Protein AF-D7KFY3-F1 (afdb_monomer)

Radius of gyration: 15.72 Å; Cα contacts (8 Å, |Δi|>4): 122; chains: 1; bounding box: 37×22×41 Å

Secondary structure (DSSP, 8-state):
-HHHHHHHHH---HHHHHHHHHHHHHHHHHHHHHHHHHHHHHTT-HHHHHHHHHHHHHHHHHHHHHHHSSSS--HHHHHHHHHHHHHHHHHHHHIIIII-SS-S--

pLDDT: mean 93.06, std 4.9, range [73.31, 98.12]

Structure (mmCIF, N/CA/C/O backbone):
data_AF-D7KFY3-F1
#
_entry.id   AF-D7KFY3-F1
#
loop_
_atom_site.group_PDB
_atom_site.id
_atom_site.type_symbol
_atom_site.label_atom_id
_atom_site.label_alt_id
_atom_site.label_comp_id
_atom_site.label_asym_id
_atom_site.label_entity_id
_atom_site.label_seq_id
_atom_site.pdbx_PDB_ins_code
_atom_site.Cartn_x
_atom_site.Cartn_y
_atom_site.Cartn_z
_atom_site.occupancy
_atom_site.B_iso_or_equiv
_atom_site.auth_seq_id
_atom_site.auth_comp_id
_atom_site.auth_asym_id
_atom_site.auth_atom_id
_atom_site.pdbx_PDB_model_num
ATOM 1 N N . MET A 1 1 ? 10.049 4.863 -2.357 1.00 73.31 1 MET A N 1
ATOM 2 C CA . MET A 1 1 ? 10.193 5.858 -3.447 1.00 73.31 1 MET A CA 1
ATOM 3 C C . MET A 1 1 ? 11.551 5.790 -4.151 1.00 73.31 1 MET A C 1
ATOM 5 O O . MET A 1 1 ? 11.573 5.390 -5.304 1.00 73.31 1 MET A O 1
ATOM 9 N N . LYS A 1 2 ? 12.693 6.081 -3.495 1.00 80.50 2 LYS A N 1
ATOM 10 C CA . LYS A 1 2 ? 14.023 6.110 -4.165 1.00 80.50 2 LYS A CA 1
ATOM 11 C C . LYS A 1 2 ? 14.386 4.833 -4.946 1.00 80.50 2 LYS A C 1
ATOM 13 O O . LYS A 1 2 ? 15.009 4.927 -5.996 1.00 80.50 2 LYS A O 1
ATOM 18 N N . HIS A 1 3 ? 13.977 3.657 -4.458 1.00 87.06 3 HIS A N 1
ATOM 19 C CA . HIS A 1 3 ? 14.222 2.383 -5.143 1.00 87.06 3 HIS A CA 1
ATOM 20 C C . HIS A 1 3 ? 13.454 2.278 -6.473 1.00 87.06 3 HIS A C 1
ATOM 22 O O . HIS A 1 3 ? 14.075 2.071 -7.510 1.00 87.06 3 HIS A O 1
ATOM 28 N N . PHE A 1 4 ? 12.135 2.518 -6.470 1.00 90.31 4 PHE A N 1
ATOM 29 C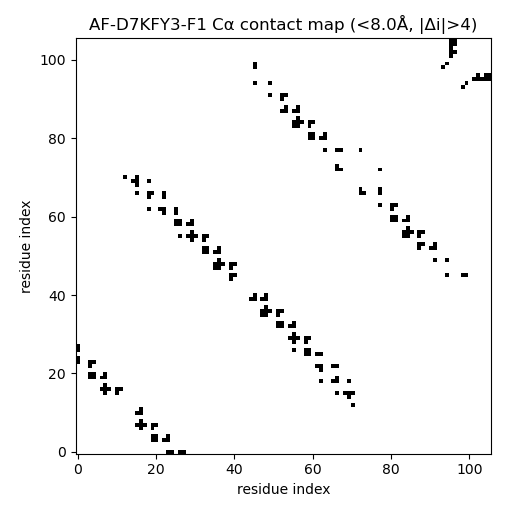 CA . PHE A 1 4 ? 11.331 2.576 -7.699 1.00 90.31 4 PHE A CA 1
ATOM 30 C C . PHE A 1 4 ? 11.842 3.645 -8.665 1.00 90.31 4 PHE A C 1
ATOM 32 O O . PHE A 1 4 ? 12.017 3.365 -9.841 1.00 90.31 4 PHE A O 1
ATOM 39 N N . GLN A 1 5 ? 12.197 4.831 -8.167 1.00 89.81 5 GLN A N 1
ATOM 40 C CA . GLN A 1 5 ? 12.778 5.888 -8.997 1.00 89.81 5 GLN A CA 1
ATOM 41 C C . GLN A 1 5 ? 14.096 5.454 -9.662 1.00 89.81 5 GLN A C 1
ATOM 43 O O . GLN A 1 5 ? 14.328 5.752 -10.833 1.00 89.81 5 GLN A O 1
ATOM 48 N N . SER A 1 6 ? 14.945 4.710 -8.947 1.00 92.81 6 SER A N 1
ATOM 49 C CA . SER A 1 6 ? 16.168 4.144 -9.523 1.00 92.81 6 SER A CA 1
ATOM 50 C C . SER A 1 6 ? 15.872 3.117 -10.619 1.00 92.81 6 SER A C 1
ATOM 52 O O . SER A 1 6 ? 16.584 3.100 -11.620 1.00 92.81 6 SER A O 1
ATOM 54 N N . LEU A 1 7 ? 14.843 2.282 -10.448 1.00 92.31 7 LEU A N 1
ATOM 55 C CA . LEU A 1 7 ? 14.422 1.290 -11.445 1.00 92.31 7 LEU A CA 1
ATOM 56 C C . LEU A 1 7 ? 13.817 1.952 -12.691 1.00 92.31 7 LEU A C 1
ATOM 58 O O . LEU A 1 7 ? 14.155 1.591 -13.817 1.00 92.31 7 LEU A O 1
ATOM 62 N N . THR A 1 8 ? 12.994 2.984 -12.498 1.00 92.06 8 THR A N 1
ATOM 63 C CA . THR A 1 8 ? 12.459 3.833 -13.571 1.00 92.06 8 THR A CA 1
ATOM 64 C C . THR A 1 8 ? 13.582 4.429 -14.419 1.00 92.06 8 THR A C 1
ATOM 66 O O . THR A 1 8 ? 13.472 4.466 -15.643 1.00 92.06 8 THR A O 1
ATOM 69 N N . ASN A 1 9 ? 14.673 4.877 -13.793 1.00 92.56 9 ASN A N 1
ATOM 70 C CA . ASN A 1 9 ? 15.802 5.488 -14.497 1.00 92.56 9 ASN A CA 1
ATOM 71 C C . ASN A 1 9 ? 16.715 4.468 -15.197 1.00 92.56 9 ASN A C 1
ATOM 73 O O . ASN A 1 9 ? 17.365 4.827 -16.176 1.00 92.56 9 ASN A O 1
ATOM 77 N N . SER A 1 10 ? 16.784 3.225 -14.712 1.00 92.12 10 SER A N 1
ATOM 78 C CA . SER A 1 10 ? 17.683 2.197 -15.254 1.00 92.12 10 SER A CA 1
ATOM 79 C C . SER A 1 10 ? 17.075 1.378 -16.394 1.00 92.12 10 SER A C 1
ATOM 81 O O . SER A 1 10 ? 17.817 0.798 -17.185 1.00 92.12 10 SER A O 1
ATOM 83 N N . THR A 1 11 ? 15.744 1.330 -16.506 1.00 91.50 11 THR A N 1
ATOM 84 C CA . THR A 1 11 ? 15.066 0.588 -17.574 1.00 91.50 11 THR A CA 1
ATOM 85 C C . THR A 1 11 ? 14.825 1.431 -18.832 1.00 91.50 11 THR A C 1
ATOM 87 O O . THR A 1 11 ? 14.408 2.596 -18.781 1.00 91.50 11 THR A O 1
ATOM 90 N N . THR A 1 12 ? 15.050 0.820 -19.995 1.00 92.25 12 THR A N 1
ATOM 91 C CA . THR A 1 12 ? 14.663 1.363 -21.306 1.00 92.25 12 THR A CA 1
ATOM 92 C C . THR A 1 12 ? 13.281 0.886 -21.747 1.00 92.25 12 THR A C 1
ATOM 94 O O . THR A 1 12 ? 12.683 1.511 -22.622 1.00 92.25 12 THR A O 1
ATOM 97 N N . ASP A 1 13 ? 12.753 -0.172 -21.126 1.00 93.38 13 ASP A N 1
ATOM 98 C CA . ASP A 1 13 ? 11.422 -0.688 -21.418 1.00 93.38 13 ASP A CA 1
ATOM 99 C C . ASP A 1 13 ? 10.339 0.259 -20.890 1.00 93.38 13 ASP A C 1
ATOM 101 O O . ASP A 1 13 ? 10.332 0.627 -19.711 1.00 93.38 13 ASP A O 1
ATOM 105 N N . ARG A 1 14 ? 9.421 0.655 -21.776 1.00 92.31 14 ARG A N 1
ATOM 106 C CA . ARG A 1 14 ? 8.381 1.635 -21.457 1.00 92.31 14 ARG A CA 1
ATOM 107 C C . ARG A 1 14 ? 7.358 1.075 -20.473 1.00 92.31 14 ARG A C 1
ATOM 109 O O . ARG A 1 14 ? 7.036 1.769 -19.518 1.00 92.31 14 ARG A O 1
ATOM 116 N N . SER A 1 15 ? 6.912 -0.166 -20.669 1.00 92.00 15 SER A N 1
ATOM 117 C CA . SER A 1 15 ? 5.910 -0.791 -19.796 1.00 92.00 15 SER A CA 1
ATOM 118 C C . SER A 1 15 ? 6.426 -0.885 -18.362 1.00 92.00 15 SER A C 1
ATOM 120 O O . SER A 1 15 ? 5.798 -0.393 -17.434 1.00 92.00 15 SER A O 1
ATOM 122 N N . SER A 1 16 ? 7.642 -1.404 -18.190 1.00 94.25 16 SE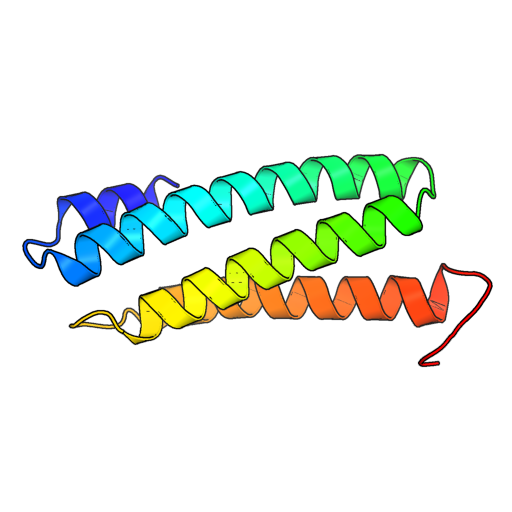R A N 1
ATOM 123 C CA . SER A 1 16 ? 8.295 -1.518 -16.886 1.00 94.25 16 SER A CA 1
ATOM 124 C C . SER A 1 16 ? 8.506 -0.149 -16.237 1.00 94.25 16 SER A C 1
ATOM 126 O O . SER A 1 16 ? 8.356 -0.007 -15.028 1.00 94.25 16 SER A O 1
ATOM 128 N N . LYS A 1 17 ? 8.847 0.878 -17.029 1.00 95.00 17 LYS A N 1
ATOM 129 C CA . LYS A 1 17 ? 9.002 2.254 -16.537 1.00 95.00 17 LYS A CA 1
ATOM 130 C C . LYS A 1 17 ? 7.692 2.807 -15.977 1.00 95.00 17 LYS A C 1
ATOM 132 O O . LYS A 1 17 ? 7.725 3.465 -14.938 1.00 95.00 17 LYS A O 1
ATOM 137 N N . ASP A 1 18 ? 6.579 2.553 -16.656 1.00 94.94 18 ASP A N 1
ATOM 138 C CA . ASP A 1 18 ? 5.259 3.013 -16.233 1.00 94.94 18 ASP A CA 1
ATOM 139 C C . ASP A 1 18 ? 4.796 2.251 -14.976 1.00 94.94 18 ASP A C 1
ATOM 141 O O . ASP A 1 18 ? 4.438 2.898 -13.990 1.00 94.94 18 ASP A O 1
ATOM 145 N N . SER A 1 19 ? 4.976 0.925 -14.917 1.00 95.25 19 SER A N 1
ATOM 146 C CA . SER A 1 19 ? 4.694 0.131 -13.708 1.00 95.25 19 SER A CA 1
ATOM 147 C C . SER A 1 19 ? 5.541 0.568 -12.501 1.00 95.25 19 SER A C 1
ATOM 149 O O . SER A 1 19 ? 5.022 0.705 -11.394 1.00 95.25 19 SER A O 1
ATOM 151 N N . TYR A 1 20 ? 6.838 0.873 -12.675 1.00 95.25 20 TYR A N 1
ATOM 152 C CA . TYR A 1 20 ? 7.672 1.384 -11.574 1.00 95.25 20 TYR A CA 1
ATOM 153 C C . TYR A 1 20 ? 7.241 2.772 -11.084 1.00 95.25 20 TYR A C 1
ATOM 155 O O . TYR A 1 20 ? 7.322 3.042 -9.882 1.00 95.25 20 TYR A O 1
ATOM 163 N N . LYS A 1 21 ? 6.787 3.659 -11.979 1.00 95.50 21 LYS A N 1
ATOM 164 C CA . LYS A 1 21 ? 6.239 4.967 -11.586 1.00 95.50 21 LYS A CA 1
ATOM 165 C C . LYS A 1 21 ? 4.946 4.808 -10.797 1.00 95.50 21 LYS A C 1
ATOM 167 O O . LYS A 1 21 ? 4.863 5.358 -9.702 1.00 95.50 21 LYS A O 1
ATOM 172 N N . LEU A 1 22 ? 4.010 4.009 -11.306 1.00 95.62 22 LEU A N 1
ATOM 173 C CA . LEU A 1 22 ? 2.737 3.740 -10.643 1.00 95.62 22 LEU A CA 1
ATOM 174 C C . LEU A 1 22 ? 2.961 3.137 -9.252 1.00 95.62 22 LEU A C 1
ATOM 176 O O . LEU A 1 22 ? 2.484 3.678 -8.261 1.00 95.62 22 LEU A O 1
ATOM 180 N N . CYS A 1 23 ? 3.805 2.112 -9.135 1.00 95.94 23 CYS A N 1
ATOM 181 C CA . CYS A 1 23 ? 4.207 1.571 -7.837 1.00 95.94 23 CYS A CA 1
ATOM 182 C C . CYS A 1 23 ? 4.801 2.625 -6.895 1.00 95.94 23 CYS A C 1
ATOM 184 O O . CYS A 1 23 ? 4.558 2.597 -5.689 1.00 95.94 23 CYS A O 1
ATOM 186 N N . SER A 1 24 ? 5.591 3.566 -7.416 1.00 95.94 24 SER A N 1
ATOM 187 C CA . SER A 1 24 ? 6.129 4.658 -6.605 1.00 95.94 24 SER A CA 1
ATOM 188 C C . SER A 1 24 ? 5.015 5.550 -6.043 1.00 95.94 24 SER A C 1
ATOM 190 O O . SER A 1 24 ? 5.076 5.914 -4.869 1.00 95.94 24 SER A O 1
ATOM 192 N N . GLU A 1 25 ? 4.010 5.880 -6.853 1.00 96.44 25 GLU A N 1
ATOM 193 C CA . GLU A 1 25 ? 2.845 6.685 -6.462 1.00 96.44 25 GLU A CA 1
ATOM 194 C C . GLU A 1 25 ? 1.963 5.940 -5.451 1.00 96.44 25 GLU A C 1
ATOM 196 O O . GLU A 1 25 ? 1.686 6.472 -4.374 1.00 96.44 25 GLU A O 1
ATOM 201 N N . LEU A 1 26 ? 1.628 4.678 -5.733 1.00 96.62 26 LEU A N 1
ATOM 202 C CA . LEU A 1 26 ? 0.855 3.797 -4.853 1.00 96.62 26 LEU A CA 1
ATOM 203 C C . LEU A 1 26 ? 1.510 3.653 -3.476 1.00 96.62 26 LEU A C 1
ATOM 205 O O . LEU A 1 26 ? 0.851 3.811 -2.452 1.00 96.62 26 LEU A O 1
ATOM 209 N N . PHE A 1 27 ? 2.830 3.454 -3.415 1.00 94.62 27 PHE A N 1
ATOM 210 C CA . PHE A 1 27 ? 3.540 3.408 -2.134 1.00 94.62 27 PHE A CA 1
ATOM 211 C C . PHE A 1 27 ? 3.567 4.757 -1.411 1.00 94.62 27 PHE A C 1
ATOM 213 O O . PHE A 1 27 ? 3.581 4.782 -0.182 1.00 94.62 27 PHE A O 1
ATOM 220 N N . SER A 1 28 ? 3.565 5.881 -2.131 1.00 96.00 28 SER A N 1
ATOM 221 C CA . SER A 1 28 ? 3.433 7.199 -1.503 1.00 96.00 28 SER A CA 1
ATOM 222 C C . SER A 1 28 ? 2.055 7.365 -0.852 1.00 96.00 28 SER A C 1
ATOM 224 O O . SER A 1 28 ? 1.966 7.843 0.280 1.00 96.00 28 SER A O 1
ATOM 226 N N . LEU A 1 29 ? 0.991 6.923 -1.529 1.00 96.56 29 LEU A N 1
ATOM 227 C CA . LEU A 1 29 ? -0.373 6.905 -0.989 1.00 96.56 29 LEU A CA 1
ATOM 228 C C . LEU A 1 29 ? -0.518 5.920 0.180 1.00 96.56 29 LEU A C 1
ATOM 230 O O . LEU A 1 29 ? -1.173 6.231 1.179 1.00 96.56 29 LEU A O 1
ATOM 234 N N . GLY A 1 30 ? 0.130 4.757 0.092 1.00 95.81 30 GLY A N 1
ATOM 235 C CA . GLY A 1 30 ? 0.177 3.757 1.156 1.00 95.81 30 GLY A CA 1
ATOM 236 C C . GLY A 1 30 ? 0.860 4.279 2.419 1.00 95.81 30 GLY A C 1
ATOM 237 O O . GLY A 1 30 ? 0.314 4.124 3.507 1.00 95.81 30 GLY A O 1
ATOM 238 N N . ILE A 1 31 ? 1.995 4.976 2.286 1.00 95.56 31 ILE A N 1
ATOM 239 C CA . ILE A 1 31 ? 2.678 5.627 3.419 1.00 95.56 31 ILE A CA 1
ATOM 240 C C . ILE A 1 31 ? 1.765 6.665 4.073 1.00 95.56 31 ILE A C 1
ATOM 242 O O . ILE A 1 31 ? 1.618 6.663 5.292 1.00 95.56 31 ILE A O 1
ATOM 246 N N . HIS A 1 32 ? 1.107 7.513 3.280 1.00 96.88 32 HIS A N 1
ATOM 247 C CA . HIS A 1 32 ? 0.168 8.492 3.823 1.00 96.88 32 HIS A CA 1
ATOM 248 C C . HIS A 1 32 ? -1.006 7.823 4.559 1.00 96.88 32 HIS A C 1
ATOM 250 O O . HIS A 1 32 ? -1.397 8.251 5.645 1.00 96.88 32 HIS A O 1
ATOM 256 N N . SER A 1 33 ? -1.535 6.729 4.005 1.00 97.19 33 SER A N 1
ATOM 257 C CA . SER A 1 33 ? -2.590 5.942 4.652 1.00 97.19 33 SER A CA 1
ATOM 258 C C . SER A 1 33 ? -2.110 5.353 5.979 1.00 97.19 33 SER A C 1
ATOM 260 O O . SER A 1 33 ? -2.837 5.410 6.966 1.00 97.19 33 SER A O 1
ATOM 262 N N . LEU A 1 34 ? -0.866 4.871 6.039 1.00 95.62 34 LEU A N 1
ATOM 263 C CA . LEU A 1 34 ? -0.257 4.342 7.258 1.00 95.62 34 LEU A CA 1
ATOM 264 C C . LEU A 1 34 ? -0.066 5.423 8.339 1.00 95.62 34 LEU A C 1
ATOM 266 O O . LEU A 1 34 ? -0.311 5.170 9.517 1.00 95.62 34 LEU A O 1
ATOM 270 N N . GLU A 1 35 ? 0.316 6.645 7.967 1.00 97.50 35 GLU A N 1
ATOM 271 C CA . GLU A 1 35 ? 0.394 7.770 8.910 1.00 97.50 35 GLU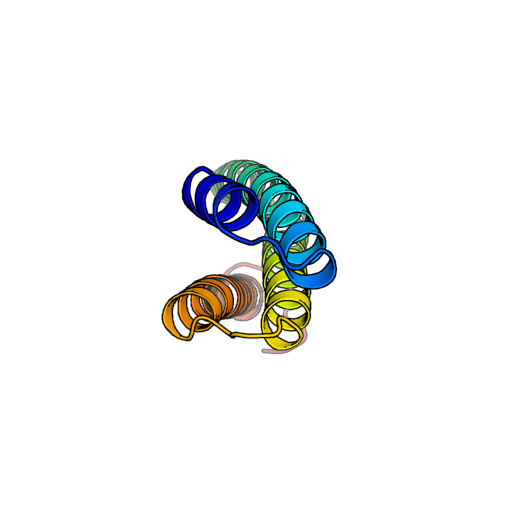 A CA 1
ATOM 272 C C . GLU A 1 35 ? -0.970 8.099 9.532 1.00 97.50 35 GLU A C 1
ATOM 274 O O . GLU A 1 35 ? -1.055 8.407 10.724 1.00 97.50 35 GLU A O 1
ATOM 279 N N . ILE A 1 36 ? -2.044 8.034 8.738 1.00 98.06 36 ILE A N 1
ATOM 280 C CA . ILE A 1 36 ? -3.414 8.214 9.235 1.00 98.06 36 ILE A CA 1
ATOM 281 C C . ILE A 1 36 ? -3.811 7.030 10.122 1.00 98.06 36 ILE A C 1
ATOM 283 O O . ILE A 1 36 ? -4.350 7.254 11.204 1.00 98.06 36 ILE A O 1
ATOM 287 N N . ALA A 1 37 ? -3.490 5.800 9.715 1.00 97.19 37 ALA A N 1
ATOM 288 C CA . ALA A 1 37 ? -3.749 4.590 10.490 1.00 97.19 37 ALA A CA 1
ATOM 289 C C . ALA A 1 37 ? -3.126 4.675 11.892 1.00 97.19 37 ALA A C 1
ATOM 291 O O . ALA A 1 37 ? -3.801 4.413 12.884 1.00 97.19 37 ALA A O 1
ATOM 292 N N . PHE A 1 38 ? -1.873 5.128 12.011 1.00 97.12 38 PHE A N 1
ATOM 293 C CA . PHE A 1 38 ? -1.232 5.299 13.319 1.00 97.12 38 PHE A CA 1
ATOM 294 C C . PHE A 1 38 ? -1.932 6.335 14.204 1.00 97.12 38 PHE A C 1
ATOM 296 O O . PHE A 1 38 ? -2.076 6.114 15.407 1.00 97.12 38 PHE A O 1
ATOM 303 N N . LYS A 1 39 ? -2.394 7.451 13.626 1.00 98.12 39 LYS A N 1
ATOM 304 C CA . LYS A 1 39 ? -3.163 8.462 14.370 1.00 98.12 39 LYS A CA 1
ATOM 305 C C . LYS A 1 39 ? -4.503 7.900 14.840 1.00 98.12 39 LYS A C 1
ATOM 307 O O . LYS A 1 39 ? -4.858 8.094 15.996 1.00 98.12 39 LYS A O 1
ATOM 312 N N . ALA A 1 40 ? -5.195 7.173 13.966 1.00 97.31 40 ALA A N 1
ATOM 313 C CA . ALA A 1 40 ? -6.470 6.538 14.267 1.00 97.31 40 ALA A CA 1
ATOM 314 C C . ALA A 1 40 ? -6.331 5.479 15.372 1.00 97.31 40 ALA A C 1
ATOM 316 O O . ALA A 1 40 ? -7.115 5.467 16.319 1.00 97.31 40 ALA A O 1
ATOM 317 N N . LEU A 1 41 ? -5.275 4.658 15.319 1.00 95.31 41 LEU A N 1
ATOM 318 C CA . LEU A 1 41 ? -4.955 3.688 16.367 1.00 95.31 41 LEU A CA 1
ATOM 319 C C . LEU A 1 41 ? -4.736 4.370 17.724 1.00 95.31 41 LEU A C 1
ATOM 321 O O . LEU A 1 41 ? -5.267 3.912 18.729 1.00 95.31 41 LEU A O 1
ATOM 325 N N . ALA A 1 42 ? -3.999 5.485 17.760 1.00 96.81 42 ALA A N 1
ATOM 326 C CA . ALA A 1 42 ? -3.736 6.220 18.998 1.00 96.81 42 ALA A CA 1
ATOM 327 C C . ALA A 1 42 ? -5.005 6.812 19.642 1.00 96.81 42 ALA A C 1
ATOM 329 O O . ALA A 1 42 ? -5.027 7.044 20.850 1.00 96.81 42 ALA A O 1
ATOM 330 N N . THR A 1 43 ? -6.057 7.051 18.854 1.00 97.00 43 THR A N 1
ATOM 331 C CA . THR A 1 43 ? -7.348 7.577 19.323 1.00 97.00 43 THR A CA 1
ATOM 332 C C . THR A 1 43 ? -8.455 6.523 19.376 1.00 97.00 43 THR A C 1
ATOM 334 O O . THR A 1 43 ? -9.608 6.884 19.602 1.00 97.00 43 THR A O 1
ATOM 337 N N . ASN A 1 44 ? -8.131 5.238 19.181 1.00 95.12 44 ASN A N 1
ATOM 338 C CA . ASN A 1 44 ? -9.090 4.129 19.073 1.00 95.12 44 ASN A CA 1
ATOM 339 C C . ASN A 1 44 ? -10.179 4.340 17.998 1.00 95.12 44 ASN A C 1
ATOM 341 O O . ASN A 1 44 ? -11.295 3.838 18.129 1.00 95.12 44 ASN A O 1
ATOM 345 N N . ASP A 1 45 ? -9.872 5.090 16.937 1.00 96.56 45 ASP A N 1
ATOM 346 C CA . ASP A 1 45 ? -10.743 5.248 15.770 1.00 96.56 45 ASP A CA 1
ATOM 347 C C . ASP A 1 45 ? -10.559 4.037 14.843 1.00 96.56 45 ASP A C 1
ATOM 349 O O . ASP A 1 45 ? -9.778 4.047 13.886 1.00 96.56 45 ASP A O 1
ATOM 353 N N . TYR A 1 46 ? -11.232 2.941 15.192 1.00 95.00 46 TYR A N 1
ATOM 354 C CA . TYR A 1 46 ? -11.074 1.665 14.501 1.00 95.00 46 TYR A CA 1
ATOM 355 C C . TYR A 1 46 ? -11.690 1.655 13.097 1.00 95.00 46 TYR A C 1
ATOM 357 O O . TYR A 1 46 ? -11.186 0.942 12.232 1.00 95.00 46 TYR A O 1
ATOM 365 N N . ASP A 1 47 ? -12.688 2.495 12.825 1.00 94.19 47 ASP A N 1
ATOM 366 C CA . ASP A 1 47 ? -13.277 2.620 11.488 1.00 94.19 47 ASP A CA 1
ATOM 367 C C . ASP A 1 47 ? -12.279 3.260 10.516 1.00 94.19 47 ASP A C 1
ATOM 369 O O . ASP A 1 47 ? -12.024 2.743 9.420 1.00 94.19 47 ASP A O 1
ATOM 373 N N . THR A 1 48 ? -11.640 4.362 10.930 1.00 96.50 48 THR A N 1
ATOM 374 C CA . THR A 1 48 ? -10.581 4.986 10.130 1.00 96.50 48 THR A CA 1
ATOM 375 C C . THR A 1 48 ? -9.375 4.064 10.000 1.00 96.50 48 THR A C 1
ATOM 377 O O . THR A 1 48 ? -8.803 3.971 8.908 1.00 96.50 48 THR A O 1
ATOM 380 N N . LEU A 1 49 ? -8.987 3.370 11.074 1.00 96.62 49 LEU A N 1
ATOM 381 C CA . LEU A 1 49 ? -7.883 2.413 11.047 1.00 96.62 49 LEU A CA 1
ATOM 382 C C . LEU A 1 49 ? -8.143 1.284 10.037 1.00 96.62 49 LEU A C 1
ATOM 384 O O . LEU A 1 49 ? -7.296 1.048 9.178 1.00 96.62 49 LEU A O 1
ATOM 388 N N . ASN A 1 50 ? -9.322 0.655 10.077 1.00 95.75 50 ASN A N 1
ATOM 389 C CA . ASN A 1 50 ? -9.722 -0.397 9.138 1.00 95.75 50 ASN A CA 1
ATOM 390 C C . ASN A 1 50 ? -9.620 0.098 7.687 1.00 95.75 50 ASN A C 1
ATOM 392 O O . ASN A 1 50 ? -8.867 -0.448 6.880 1.00 95.75 50 ASN A O 1
ATOM 396 N N . ARG A 1 51 ? -10.284 1.219 7.380 1.00 96.75 51 ARG A N 1
ATOM 397 C CA . ARG A 1 51 ? -10.293 1.797 6.030 1.00 96.75 51 ARG A CA 1
ATOM 398 C C . ARG A 1 51 ? -8.889 2.119 5.515 1.00 96.75 51 ARG A C 1
ATOM 400 O O . ARG A 1 51 ? -8.576 1.862 4.356 1.00 96.75 51 ARG A O 1
ATOM 407 N N . THR A 1 52 ? -8.040 2.722 6.344 1.00 97.88 52 THR A N 1
ATOM 408 C CA . THR A 1 52 ? -6.710 3.181 5.908 1.00 97.88 52 THR A CA 1
ATOM 409 C C . THR A 1 52 ? -5.705 2.043 5.757 1.00 97.88 52 THR A C 1
ATOM 411 O O . THR A 1 52 ? -4.915 2.062 4.812 1.00 97.88 52 THR A O 1
ATOM 414 N N . VAL A 1 53 ? -5.773 1.016 6.608 1.00 97.00 53 VAL A N 1
ATOM 415 C CA . VAL A 1 53 ? -4.990 -0.219 6.443 1.00 97.00 53 VAL A CA 1
ATOM 416 C C . VAL A 1 53 ? -5.464 -1.009 5.221 1.00 97.00 53 VAL A C 1
ATOM 418 O O . VAL A 1 53 ? -4.630 -1.504 4.459 1.00 97.00 53 VAL A O 1
ATOM 421 N N . GLY A 1 54 ? -6.777 -1.069 4.979 1.00 96.12 54 GLY A N 1
ATOM 422 C CA . GLY A 1 54 ? -7.348 -1.654 3.764 1.00 96.12 54 GLY A CA 1
ATOM 423 C C . GLY A 1 54 ? -6.821 -0.974 2.500 1.00 96.12 54 GLY A C 1
ATOM 424 O O . GLY A 1 54 ? -6.284 -1.643 1.621 1.00 96.12 54 GLY A O 1
ATOM 425 N N . ASN A 1 55 ? -6.854 0.362 2.453 1.00 96.88 55 ASN A N 1
ATOM 426 C CA . ASN A 1 55 ? -6.296 1.131 1.337 1.00 96.88 55 ASN A CA 1
ATOM 427 C C . ASN A 1 55 ? -4.801 0.849 1.118 1.00 96.88 55 ASN A C 1
ATOM 429 O O . ASN A 1 55 ? -4.378 0.618 -0.009 1.00 96.88 55 ASN A O 1
ATOM 433 N N . MET A 1 56 ? -3.995 0.847 2.187 1.00 96.50 56 MET A N 1
ATOM 434 C CA . MET A 1 56 ? -2.565 0.527 2.096 1.00 96.50 56 MET A CA 1
ATOM 435 C C . MET A 1 56 ? -2.332 -0.868 1.494 1.00 96.50 56 MET A C 1
ATOM 437 O O . MET A 1 56 ? -1.441 -1.025 0.659 1.00 96.50 56 MET A O 1
ATOM 441 N N . SER A 1 57 ? -3.127 -1.858 1.907 1.00 95.88 57 SER A N 1
ATOM 442 C CA . SER A 1 57 ? -3.034 -3.238 1.410 1.00 95.88 57 SER A CA 1
ATOM 443 C C . SER A 1 57 ? -3.397 -3.317 -0.073 1.00 95.88 57 SER A C 1
ATOM 445 O O . SER A 1 57 ? -2.634 -3.888 -0.847 1.00 95.88 57 SER A O 1
ATOM 447 N N . ALA A 1 58 ? -4.481 -2.653 -0.487 1.00 96.44 58 ALA A N 1
ATOM 448 C CA . ALA A 1 58 ? -4.908 -2.589 -1.885 1.00 96.44 58 ALA A CA 1
ATOM 449 C C . ALA A 1 58 ? -3.859 -1.917 -2.790 1.00 96.44 58 ALA A C 1
ATOM 451 O O . ALA A 1 58 ? -3.562 -2.412 -3.872 1.00 96.44 58 ALA A O 1
ATOM 452 N N . TYR A 1 59 ? -3.225 -0.830 -2.335 1.00 97.31 59 TYR A N 1
ATOM 453 C CA . TYR A 1 59 ? -2.140 -0.189 -3.090 1.00 97.31 59 TYR A CA 1
ATOM 454 C C . TYR A 1 59 ? -0.907 -1.089 -3.237 1.00 97.31 59 TYR A C 1
ATOM 456 O O . TYR A 1 59 ? -0.212 -1.033 -4.256 1.00 97.31 59 TYR A O 1
ATOM 464 N N . ALA A 1 60 ? -0.608 -1.906 -2.222 1.00 96.06 60 ALA A N 1
ATOM 465 C CA . ALA A 1 60 ? 0.448 -2.904 -2.321 1.00 96.06 60 ALA A CA 1
ATOM 466 C C . ALA A 1 60 ? 0.065 -3.989 -3.338 1.00 96.06 60 ALA A C 1
ATOM 468 O O . ALA A 1 60 ? 0.847 -4.248 -4.247 1.00 96.06 60 ALA A O 1
ATOM 469 N N . GLU A 1 61 ? -1.137 -4.557 -3.247 1.00 95.81 61 GLU A N 1
ATOM 470 C CA . GLU A 1 61 ? -1.648 -5.559 -4.191 1.00 95.81 61 GLU A CA 1
ATOM 471 C C . GLU A 1 61 ? -1.598 -5.060 -5.645 1.00 95.81 61 GLU A C 1
ATOM 473 O O . GLU A 1 61 ? -1.037 -5.732 -6.514 1.00 95.81 61 GLU A O 1
ATOM 478 N N . GLU A 1 62 ? -2.093 -3.846 -5.903 1.00 96.62 62 GLU A N 1
ATOM 479 C CA . GLU A 1 62 ? -2.082 -3.225 -7.231 1.00 96.62 62 GLU A CA 1
ATOM 480 C C . GLU A 1 62 ? -0.651 -3.081 -7.767 1.00 96.62 62 GLU A C 1
ATOM 482 O O . GLU A 1 62 ? -0.350 -3.513 -8.881 1.00 96.62 62 GLU A O 1
ATOM 487 N N . CYS A 1 63 ? 0.278 -2.581 -6.945 1.00 96.31 63 CYS A N 1
ATOM 488 C CA . CYS A 1 63 ? 1.687 -2.535 -7.328 1.00 96.31 63 CYS A CA 1
ATOM 489 C C . CYS A 1 63 ? 2.270 -3.940 -7.575 1.00 96.31 63 CYS A C 1
ATOM 491 O O . CYS A 1 63 ? 3.078 -4.131 -8.482 1.00 96.31 63 CYS A O 1
ATOM 493 N N . GLY A 1 64 ? 1.875 -4.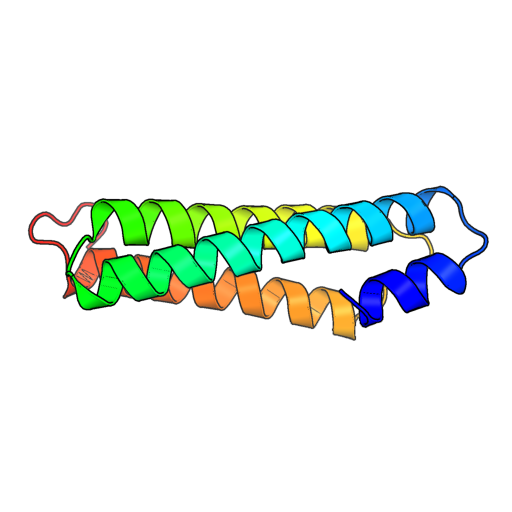945 -6.792 1.00 95.38 64 GLY A N 1
ATOM 494 C CA . GLY A 1 64 ? 2.309 -6.330 -6.973 1.00 95.38 64 GLY A CA 1
ATOM 495 C C . GLY A 1 64 ? 1.874 -6.898 -8.323 1.00 95.38 64 GLY A C 1
ATOM 496 O O . GLY A 1 64 ? 2.693 -7.495 -9.028 1.00 95.38 64 GLY A O 1
ATOM 497 N N . SER A 1 65 ? 0.621 -6.645 -8.708 1.00 94.56 65 SER A N 1
ATOM 498 C CA . SER A 1 65 ? 0.066 -7.001 -10.017 1.00 94.56 65 SER A CA 1
ATOM 499 C C . SER A 1 65 ? 0.857 -6.344 -11.152 1.00 94.56 65 SER A C 1
ATOM 501 O O . SER A 1 65 ? 1.357 -7.031 -12.046 1.00 94.56 65 SER A O 1
ATOM 503 N N . GLU A 1 66 ? 1.100 -5.038 -11.056 1.00 94.38 66 GLU A N 1
ATOM 504 C CA . GLU A 1 66 ? 1.889 -4.280 -12.031 1.00 94.38 66 GLU A CA 1
ATOM 505 C C . GLU A 1 66 ? 3.317 -4.817 -12.171 1.00 94.38 66 GLU A C 1
ATOM 507 O O . GLU A 1 66 ? 3.798 -5.072 -13.276 1.00 94.38 66 GLU A O 1
ATOM 512 N N . LEU A 1 67 ? 3.990 -5.081 -11.050 1.00 93.19 67 LEU A N 1
ATOM 513 C CA . LEU A 1 67 ? 5.337 -5.648 -11.038 1.00 93.19 67 LEU A CA 1
ATOM 514 C C . LEU A 1 67 ? 5.410 -7.073 -11.583 1.00 93.19 67 LEU A C 1
ATOM 516 O O . LEU A 1 67 ? 6.476 -7.485 -12.034 1.00 93.19 67 LEU A O 1
ATOM 520 N N . SER A 1 68 ? 4.321 -7.839 -11.534 1.00 90.81 68 SER A N 1
ATOM 521 C CA . SER A 1 68 ? 4.286 -9.183 -12.118 1.00 90.81 68 SER A CA 1
ATOM 5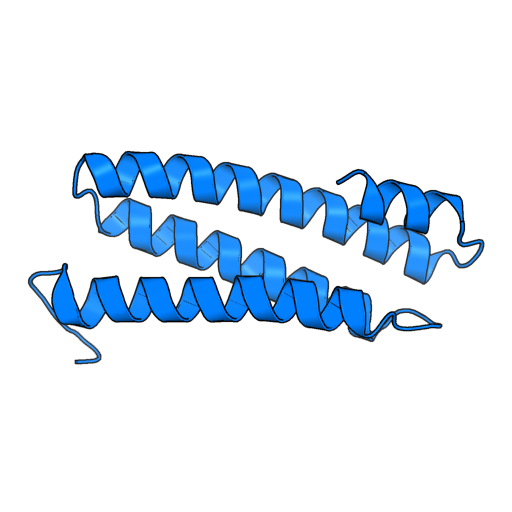22 C C . SER A 1 68 ? 4.288 -9.150 -13.652 1.00 90.81 68 SER A C 1
ATOM 524 O O . SER A 1 68 ? 4.736 -10.105 -14.286 1.00 90.81 68 SER A O 1
ATOM 526 N N . SER A 1 69 ? 3.856 -8.027 -14.238 1.00 88.12 69 SER A N 1
ATOM 527 C CA . SER A 1 69 ? 3.751 -7.815 -15.685 1.00 88.12 69 SER A CA 1
ATOM 528 C C . SER A 1 69 ? 5.028 -7.266 -16.340 1.00 88.12 69 SER A C 1
ATOM 530 O O . SER A 1 69 ? 5.144 -7.257 -17.567 1.00 88.12 69 SER A O 1
ATOM 532 N N . VAL A 1 70 ? 6.011 -6.817 -15.548 1.00 90.44 70 VAL A N 1
ATOM 533 C CA . VAL A 1 70 ? 7.250 -6.230 -16.083 1.00 90.44 70 VAL A CA 1
ATOM 534 C C . VAL A 1 70 ? 8.122 -7.289 -16.764 1.00 90.44 70 VAL A C 1
ATOM 536 O O . VAL A 1 70 ? 8.202 -8.432 -16.321 1.00 90.44 70 VAL A O 1
ATOM 539 N N . ILE A 1 71 ? 8.853 -6.899 -17.815 1.00 84.69 71 ILE A N 1
ATOM 540 C CA . ILE A 1 71 ? 9.616 -7.832 -18.676 1.00 84.69 71 ILE A CA 1
ATOM 541 C C . ILE A 1 71 ? 10.636 -8.669 -17.889 1.00 84.69 71 ILE A C 1
ATOM 543 O O . ILE A 1 71 ? 10.913 -9.820 -18.228 1.00 84.69 71 ILE A O 1
ATOM 547 N N . LYS A 1 72 ? 11.231 -8.081 -16.848 1.00 85.94 72 LYS A N 1
ATOM 548 C CA . LYS A 1 72 ? 12.158 -8.764 -15.941 1.00 85.94 72 LYS A CA 1
ATOM 549 C C . LYS A 1 72 ? 11.712 -8.528 -14.503 1.00 85.94 72 LYS A C 1
ATOM 551 O O . LYS A 1 72 ? 12.172 -7.560 -13.892 1.00 85.94 72 LYS A O 1
ATOM 556 N N . PRO A 1 73 ? 10.828 -9.387 -13.968 1.00 83.88 73 PRO A N 1
ATOM 557 C CA . PRO A 1 73 ? 10.375 -9.271 -12.593 1.00 83.88 73 PRO A CA 1
ATOM 558 C C . PRO A 1 73 ? 11.560 -9.343 -11.633 1.00 83.88 73 PRO A C 1
ATOM 560 O O . PRO A 1 73 ? 12.487 -10.132 -11.826 1.00 83.88 73 PRO A O 1
ATOM 563 N N . ILE A 1 74 ? 11.528 -8.521 -10.586 1.00 90.38 74 ILE A N 1
ATOM 564 C CA . ILE A 1 74 ? 12.548 -8.501 -9.535 1.00 90.38 74 ILE A CA 1
ATOM 565 C C . ILE A 1 74 ? 11.950 -9.213 -8.316 1.00 90.38 74 ILE A C 1
ATOM 567 O O . ILE A 1 74 ? 11.146 -8.608 -7.603 1.00 90.38 74 ILE A O 1
ATOM 571 N N . PRO A 1 75 ? 12.322 -10.478 -8.025 1.00 90.88 75 PRO A N 1
ATOM 572 C CA . PRO A 1 75 ? 11.640 -11.275 -7.000 1.00 90.88 75 PRO A CA 1
ATOM 573 C C . PRO A 1 75 ? 11.665 -10.646 -5.605 1.00 90.88 75 PRO A C 1
ATOM 575 O O . PRO A 1 75 ? 10.700 -10.747 -4.854 1.00 90.88 75 PRO A O 1
ATOM 578 N N . GLN A 1 76 ? 12.756 -9.959 -5.255 1.00 90.94 76 GLN A N 1
ATOM 579 C CA . GLN A 1 76 ? 12.869 -9.268 -3.967 1.00 90.94 76 GLN A CA 1
ATOM 580 C C . GLN A 1 76 ? 11.876 -8.106 -3.840 1.00 90.94 76 GLN A C 1
ATOM 582 O O . GLN A 1 76 ? 11.380 -7.850 -2.746 1.00 90.94 76 GLN A O 1
ATOM 587 N N . LEU A 1 77 ? 11.565 -7.433 -4.950 1.00 90.38 77 LEU A N 1
ATOM 588 C CA . LEU A 1 77 ? 10.614 -6.329 -4.977 1.00 90.38 77 LEU A CA 1
ATOM 589 C C . LEU A 1 77 ? 9.187 -6.853 -4.803 1.00 90.38 77 LEU A C 1
ATOM 591 O O . LEU A 1 77 ? 8.481 -6.379 -3.920 1.00 90.38 77 LEU A O 1
ATOM 595 N N . LEU A 1 78 ? 8.817 -7.902 -5.547 1.00 91.94 78 LEU A N 1
ATOM 596 C CA . LEU A 1 78 ? 7.536 -8.603 -5.383 1.00 91.94 78 LEU A CA 1
ATOM 597 C C . LEU A 1 78 ? 7.348 -9.119 -3.951 1.00 91.94 78 LEU A C 1
ATOM 599 O O . LEU A 1 78 ? 6.299 -8.920 -3.344 1.00 91.94 78 LEU A O 1
ATOM 603 N N . LYS A 1 79 ? 8.395 -9.717 -3.368 1.00 93.88 79 LYS A N 1
ATOM 604 C CA . LYS A 1 79 ? 8.376 -10.156 -1.969 1.00 93.88 79 LYS A CA 1
ATOM 605 C C . LYS A 1 79 ? 8.164 -8.986 -1.006 1.00 93.88 79 LYS A C 1
ATOM 607 O O . LYS A 1 79 ? 7.403 -9.121 -0.055 1.00 93.88 79 LYS A O 1
ATOM 612 N N . GLY A 1 80 ? 8.827 -7.853 -1.238 1.00 92.56 80 GLY A N 1
ATOM 613 C CA . GLY A 1 80 ? 8.656 -6.646 -0.428 1.00 92.56 80 GLY A CA 1
ATOM 614 C C . GLY A 1 80 ? 7.220 -6.123 -0.453 1.00 92.56 80 GLY A C 1
ATOM 615 O O . GLY A 1 80 ? 6.679 -5.785 0.595 1.00 92.56 80 GLY A O 1
ATOM 616 N N . VAL A 1 81 ? 6.591 -6.122 -1.628 1.00 93.50 81 VAL A N 1
ATOM 617 C CA . VAL A 1 81 ? 5.186 -5.732 -1.795 1.00 93.50 81 VAL A CA 1
ATOM 618 C C . VAL A 1 81 ? 4.244 -6.688 -1.061 1.00 93.50 81 VAL A C 1
ATOM 620 O O . VAL A 1 81 ? 3.428 -6.240 -0.260 1.00 93.50 81 VAL A O 1
ATOM 623 N N . SER A 1 82 ? 4.426 -7.999 -1.238 1.00 94.19 82 SER A N 1
ATOM 624 C CA . SER A 1 82 ? 3.616 -9.015 -0.553 1.00 94.19 82 SER A CA 1
ATOM 625 C C . SER A 1 82 ? 3.738 -8.943 0.975 1.00 94.19 82 SER A C 1
ATOM 627 O O . SER A 1 82 ? 2.786 -9.227 1.695 1.00 94.19 82 SER A O 1
ATOM 629 N N . ILE A 1 83 ? 4.891 -8.531 1.514 1.00 95.38 83 ILE A N 1
ATOM 630 C CA . ILE A 1 83 ? 5.028 -8.308 2.962 1.00 95.38 83 ILE A CA 1
ATOM 631 C C . ILE A 1 83 ? 4.089 -7.191 3.434 1.00 95.38 83 ILE A C 1
ATOM 633 O O . ILE A 1 83 ? 3.459 -7.348 4.476 1.00 95.38 83 ILE A O 1
ATOM 637 N N . VAL A 1 84 ? 3.980 -6.085 2.692 1.00 94.19 84 VAL A N 1
ATOM 638 C CA . VAL A 1 84 ? 3.107 -4.958 3.070 1.00 94.19 84 VAL A CA 1
ATOM 639 C C . VAL A 1 84 ? 1.641 -5.375 3.063 1.00 94.19 84 VAL A C 1
ATOM 641 O O . VAL A 1 84 ? 0.931 -5.107 4.029 1.00 94.19 84 VAL A O 1
ATOM 644 N N . GLU A 1 85 ? 1.218 -6.079 2.016 1.00 93.81 85 GLU A N 1
ATOM 645 C CA . GLU A 1 85 ? -0.126 -6.650 1.901 1.00 93.81 85 GLU A CA 1
ATOM 646 C C . GLU A 1 85 ? -0.443 -7.583 3.085 1.00 93.81 85 GLU A C 1
ATOM 648 O O . GLU A 1 85 ? -1.419 -7.380 3.806 1.00 93.81 85 GLU A O 1
ATOM 653 N N . ASN A 1 86 ? 0.436 -8.554 3.361 1.00 94.69 86 ASN A N 1
ATOM 654 C CA . ASN A 1 86 ? 0.252 -9.511 4.453 1.00 94.69 86 ASN A CA 1
ATOM 655 C C . ASN A 1 86 ? 0.196 -8.838 5.830 1.00 94.69 86 ASN A C 1
ATOM 657 O O . ASN A 1 86 ? -0.620 -9.214 6.670 1.00 94.69 86 ASN A O 1
ATOM 661 N N . VAL A 1 87 ? 1.052 -7.842 6.078 1.00 95.31 87 VAL A N 1
ATOM 662 C CA . VAL A 1 87 ? 1.011 -7.066 7.326 1.00 95.31 87 VAL A CA 1
ATOM 663 C C . VAL A 1 87 ? -0.315 -6.322 7.448 1.00 95.31 87 VAL A C 1
ATOM 665 O O . VAL A 1 87 ? -0.908 -6.326 8.526 1.00 95.31 87 VAL A O 1
ATOM 668 N N . GLY A 1 88 ? -0.807 -5.730 6.359 1.00 94.94 88 GLY A N 1
ATOM 669 C CA . GLY A 1 88 ? -2.114 -5.086 6.331 1.00 94.94 88 GLY A CA 1
ATOM 670 C C . GLY A 1 88 ? -3.246 -6.046 6.699 1.00 94.94 88 GLY A C 1
ATOM 671 O O . GLY A 1 88 ? -4.007 -5.760 7.621 1.00 94.94 88 GLY A O 1
ATOM 672 N N . HIS A 1 89 ? -3.291 -7.233 6.088 1.00 93.94 89 HIS A N 1
ATOM 673 C CA . HIS A 1 89 ? -4.268 -8.270 6.435 1.00 93.94 89 HIS A CA 1
ATOM 674 C C . HIS A 1 89 ? -4.190 -8.703 7.905 1.00 93.94 89 HIS A C 1
ATOM 676 O O . HIS A 1 89 ? -5.223 -8.814 8.564 1.00 93.94 89 HIS A O 1
ATOM 682 N N . ILE A 1 90 ? -2.985 -8.893 8.454 1.00 95.50 90 ILE A N 1
ATOM 683 C CA . ILE A 1 90 ? -2.809 -9.231 9.876 1.00 95.50 90 ILE A CA 1
ATOM 684 C C . ILE A 1 90 ? -3.396 -8.134 10.771 1.00 95.50 90 ILE A C 1
ATOM 686 O O . ILE A 1 90 ? -4.105 -8.440 11.728 1.00 95.50 90 ILE A O 1
ATOM 690 N N . VAL A 1 91 ? -3.130 -6.861 10.466 1.00 95.19 91 VAL A N 1
ATOM 691 C CA . VAL A 1 91 ? -3.665 -5.733 11.243 1.00 95.19 91 VAL A CA 1
ATOM 692 C C . VAL A 1 91 ? -5.192 -5.687 11.173 1.00 95.19 91 VAL A C 1
ATOM 694 O O . VAL A 1 91 ? -5.827 -5.473 12.204 1.00 95.19 91 VAL A O 1
ATOM 697 N N . LEU A 1 92 ? -5.787 -5.940 10.005 1.00 94.44 92 LEU A N 1
ATOM 698 C CA . LEU A 1 92 ? -7.245 -6.004 9.855 1.00 94.44 92 LEU A CA 1
ATOM 699 C C . LEU A 1 92 ? -7.862 -7.144 10.676 1.00 94.44 92 LEU A C 1
ATOM 701 O O . LEU A 1 92 ? -8.870 -6.933 11.342 1.00 94.44 92 LEU A O 1
ATOM 705 N N . VAL A 1 93 ? -7.232 -8.323 10.707 1.00 94.62 93 VAL A N 1
ATOM 706 C CA . VAL A 1 93 ? -7.674 -9.442 11.560 1.00 94.62 93 VAL A CA 1
ATOM 707 C C . VAL A 1 93 ? -7.558 -9.088 13.043 1.00 94.62 93 VAL A C 1
ATOM 709 O O . VAL A 1 93 ? -8.463 -9.389 13.820 1.00 94.62 93 VAL A O 1
ATOM 712 N N . ILE A 1 94 ? -6.466 -8.433 13.453 1.00 94.69 94 ILE A N 1
ATOM 713 C CA . ILE A 1 94 ? -6.306 -7.979 14.841 1.00 94.69 94 ILE A CA 1
ATOM 714 C C . ILE A 1 94 ? -7.431 -7.007 15.212 1.00 94.69 94 ILE A C 1
ATOM 716 O O . ILE A 1 94 ? -8.039 -7.134 16.276 1.00 94.69 94 ILE A O 1
ATOM 720 N N . LEU A 1 95 ? -7.716 -6.055 14.326 1.00 93.94 95 LEU A N 1
ATOM 721 C CA . LEU A 1 95 ? -8.771 -5.075 14.516 1.00 93.94 95 LEU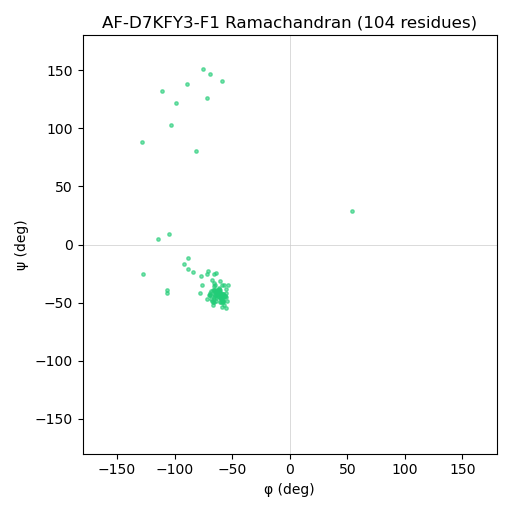 A CA 1
ATOM 722 C C . LEU A 1 95 ? -10.135 -5.748 14.691 1.00 93.94 95 LEU A C 1
ATOM 724 O O . LEU A 1 95 ? -10.783 -5.524 15.713 1.00 93.94 95 LEU A O 1
ATOM 728 N N . GLU A 1 96 ? -10.515 -6.612 13.751 1.00 92.44 96 GLU A N 1
ATOM 729 C CA . GLU A 1 96 ? -11.817 -7.283 13.721 1.00 92.44 96 GLU A CA 1
ATOM 730 C C . GLU A 1 96 ? -12.012 -8.245 14.902 1.00 92.44 96 GLU A C 1
ATOM 732 O O . GLU A 1 96 ? -13.041 -8.240 15.572 1.00 92.44 96 GLU A O 1
ATOM 737 N N . CYS A 1 97 ? -11.013 -9.074 15.206 1.00 93.62 97 CYS A N 1
ATOM 738 C CA . CYS A 1 97 ? -11.189 -10.114 16.214 1.00 93.62 97 CYS A CA 1
ATOM 739 C C . CYS A 1 97 ? -10.968 -9.619 17.651 1.00 93.62 97 CYS A C 1
ATOM 741 O O . CYS A 1 97 ? -11.470 -10.251 18.590 1.00 93.62 97 CYS A O 1
ATOM 743 N N . PHE A 1 98 ? -10.206 -8.537 17.854 1.00 93.19 98 PHE A N 1
ATOM 744 C CA . PHE A 1 98 ? -9.735 -8.153 19.191 1.00 93.19 98 PHE A CA 1
ATOM 745 C C . PHE A 1 98 ? -10.038 -6.712 19.601 1.00 93.19 98 PHE A C 1
ATOM 747 O O . PHE A 1 98 ? -10.104 -6.466 20.806 1.00 93.19 98 PHE A O 1
ATOM 754 N N . LEU A 1 99 ? -10.209 -5.770 18.667 1.00 91.69 99 LEU A N 1
ATOM 755 C CA . LEU A 1 99 ? -10.351 -4.347 19.008 1.00 91.69 99 LEU A CA 1
ATOM 756 C C . LEU A 1 99 ? -11.779 -3.822 18.848 1.00 91.69 99 LEU A C 1
ATOM 758 O O . LEU A 1 99 ? -12.250 -3.073 19.708 1.00 91.69 99 LEU A O 1
ATOM 762 N N . VAL A 1 100 ? -12.478 -4.207 17.778 1.00 89.31 100 VAL A N 1
ATOM 763 C CA . VAL A 1 100 ? -13.871 -3.793 17.559 1.00 89.31 100 VAL A CA 1
ATOM 764 C C . VAL A 1 100 ? -14.832 -4.562 18.469 1.00 89.31 100 VAL A C 1
ATOM 766 O O . VAL A 1 100 ? -14.577 -5.693 18.887 1.00 89.31 100 VAL A O 1
ATOM 769 N N . LYS A 1 101 ? -15.950 -3.916 18.819 1.00 82.38 101 LYS A N 1
ATOM 770 C CA . LYS A 1 101 ? -16.972 -4.504 19.701 1.00 82.38 101 LYS A CA 1
ATOM 771 C C . LYS A 1 101 ? -17.859 -5.509 18.974 1.00 82.38 101 LYS A C 1
ATOM 773 O O . LYS A 1 101 ? -18.199 -6.538 19.551 1.00 82.38 101 LYS A O 1
ATOM 778 N N . GLU A 1 102 ? -18.248 -5.183 17.748 1.00 82.44 102 GLU A N 1
ATOM 779 C CA . GLU A 1 102 ? -19.057 -6.041 16.888 1.00 82.44 102 GLU A CA 1
ATOM 780 C C . GLU A 1 102 ? -18.130 -6.758 15.918 1.00 82.44 102 GLU A C 1
ATOM 782 O O . GLU A 1 102 ? -17.383 -6.111 15.191 1.00 82.44 102 GLU A O 1
ATOM 787 N N . LYS A 1 103 ? -18.161 -8.089 15.958 1.00 84.25 103 LYS A N 1
ATOM 788 C CA . LYS A 1 103 ? -17.305 -8.955 15.151 1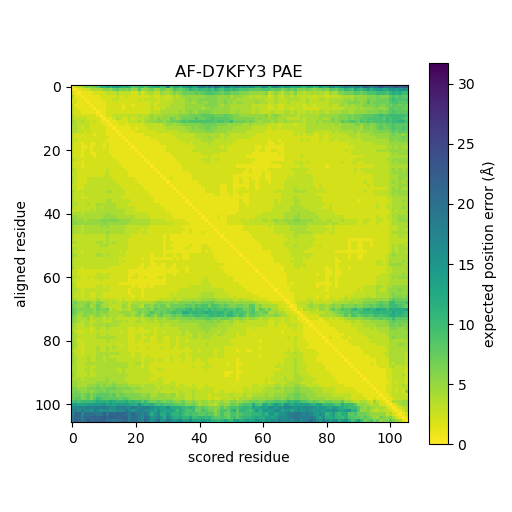.00 84.25 103 LYS A CA 1
ATOM 789 C C . LYS A 1 103 ? -18.169 -9.658 14.117 1.00 84.25 103 LYS A C 1
ATOM 791 O O . LYS A 1 103 ? -19.239 -10.171 14.443 1.00 84.25 103 LYS A O 1
ATOM 796 N N . THR A 1 104 ? -17.712 -9.641 12.879 1.00 79.12 104 THR A N 1
ATOM 797 C CA . THR A 1 104 ? -18.415 -10.183 11.715 1.00 79.12 104 THR A CA 1
ATOM 798 C C . THR A 1 104 ? -17.776 -11.487 11.251 1.00 79.12 104 THR A C 1
ATOM 800 O O . THR A 1 104 ? -18.475 -12.419 10.860 1.00 79.12 104 THR A O 1
ATOM 803 N N . PHE A 1 105 ? -16.443 -11.558 11.286 1.00 74.75 105 PHE A N 1
ATOM 804 C CA . PHE A 1 105 ? -15.659 -12.684 10.755 1.00 74.75 105 PHE A CA 1
ATOM 805 C C . PHE A 1 105 ? -14.894 -13.468 11.831 1.00 74.75 105 PHE A C 1
ATOM 807 O O 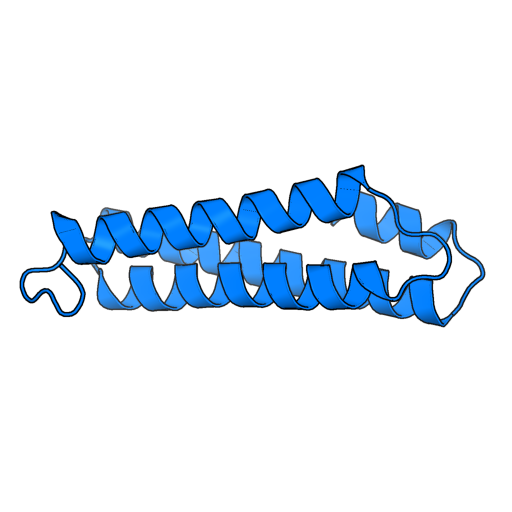. PHE A 1 105 ? -14.144 -14.395 11.516 1.00 74.75 105 PHE A O 1
ATOM 814 N N . CYS A 1 106 ? -15.117 -13.099 13.090 1.00 77.31 106 CYS A N 1
ATOM 815 C CA . CYS A 1 106 ? -14.702 -13.773 14.311 1.00 77.31 106 CYS A CA 1
ATOM 816 C C . CYS A 1 106 ? -15.905 -13.725 15.281 1.00 77.31 106 CYS A C 1
ATOM 818 O O . CYS A 1 106 ? -15.845 -14.434 16.301 1.00 77.31 106 CYS A O 1
#

InterPro domains:
  IPR034086 Pectinesterase inhibitor, plant [cd15797] (2-98)
  IPR035513 Invertase/pectin methylesterase inhibitor domain superfamily [G3DSA:1.20.140.40] (1-98)
  IPR035513 Invertase/pectin methylesterase inhibitor domain superfamily [SSF101148] (2-98)
  IPR052421 Plant Cell Wall Enzyme Inhibitor [PTHR36710] (2-98)

Solvent-accessible surface area (backbone atoms only — not comparable to full-atom values): 5492 Å² total; per-residue (Å²): 92,73,66,35,54,50,50,34,70,71,47,87,52,64,68,43,28,52,37,28,49,50,35,32,52,32,50,53,54,23,52,55,25,48,58,50,21,54,53,21,56,76,69,69,35,56,70,58,23,47,53,24,36,50,51,27,19,52,32,25,50,54,33,37,56,43,48,67,70,27,94,74,62,55,68,70,57,49,51,53,29,51,49,51,26,52,51,28,52,52,50,48,50,48,39,44,66,71,68,49,90,78,55,87,92,102

Nearest PDB structures (foldseek):
  1x8z-assembly1_A-2  TM=9.143E-01  e=7.787E-04  Arabidopsis thaliana
  1x8z-assembly3_A  TM=9.143E-01  e=7.787E-04  Arabidopsis thaliana
  1x91-assembly1_A  TM=9.208E-01  e=1.066E-03  Arabidopsis thaliana
  1x8z-assembly2_C  TM=9.433E-01  e=1.895E-03  Arabidopsis thaliana
  1xg2-assembly1_B  TM=9.126E-01  e=3.740E-03  Actinidia chinensis

Foldseek 3Di:
DVVLVVQLVPDPDPLSNVLSVLLVVLVVLLVVLVVQLVVCVVVLVLVSNLVSLVSSLVSLVSSLVSLVPDPDRDVVSNVVSVVSNVVSVVVNCCSQPPRDPDHDPD

Organism: Arabidopsis lyrata subsp. lyrata (NCBI:txid81972)

Mean predicted aligned error: 3.64 Å

Sequenc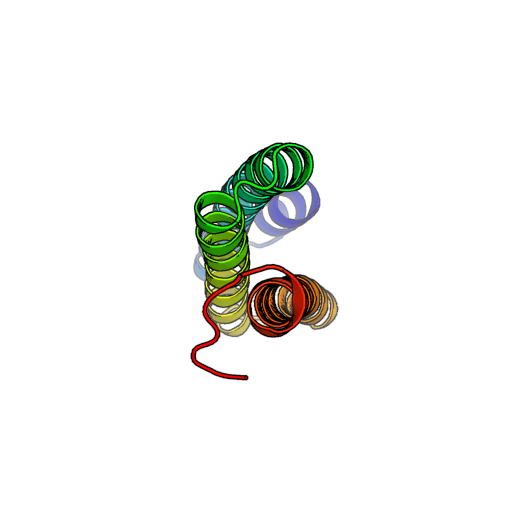e (106 aa):
MKHFQSLTNSTTDRSSKDSYKLCSELFSLGIHSLEIAFKALATNDYDTLNRTVGNMSAYAEECGSELSSVIKPIPQLLKGVSIVENVGHIVLVILECFLVKEKTFC